Protein AF-A0A7C1VUF1-F1 (afdb_monomer)

Mean predicted aligned error: 4.68 Å

Radius of gyration: 11.27 Å; Cα contacts (8 Å, |Δi|>4): 110; chains: 1; bounding box: 25×21×26 Å

Foldseek 3Di:
DDKWWDKDAACAWDAAPPPRDIAHHRGIWIWIADDPDGDPPVRIGIHHPVCCVVQNTVRSVVVPPPD

Secondary structure (DSSP, 8-state):
--EEEEEEE-SS-EE-TTT--EE-TT-EEEEEEESSSPPPTTT--EEEHHHHHHHHHHHHHHTT---

Solvent-accessible surface area (backbone atoms only — not comparable to full-atom values): 4036 Å² total; per-residue (Å²): 137,61,67,47,70,44,80,44,68,30,87,49,74,46,54,16,69,86,77,66,48,77,40,49,54,73,35,68,30,30,36,45,40,42,66,96,50,88,58,57,73,95,72,43,44,34,36,40,56,67,57,43,74,75,55,36,64,73,49,64,58,54,76,72,63,84,122

Structure (mmCIF, N/CA/C/O backbone):
data_AF-A0A7C1VUF1-F1
#
_entry.id   AF-A0A7C1VUF1-F1
#
loop_
_atom_site.group_PDB
_atom_site.id
_atom_site.type_symbol
_atom_site.label_atom_id
_atom_site.label_alt_id
_atom_site.label_comp_id
_atom_site.label_asym_id
_atom_site.label_entity_id
_atom_site.label_seq_id
_atom_site.pdbx_PDB_ins_code
_atom_site.Cartn_x
_atom_site.Cartn_y
_atom_site.Cartn_z
_atom_site.occupancy
_atom_site.B_iso_or_equiv
_atom_site.auth_seq_id
_atom_site.auth_comp_id
_atom_site.auth_asym_id
_atom_site.auth_atom_id
_atom_site.pdbx_PDB_model_num
ATOM 1 N N . MET A 1 1 ? -4.310 -7.145 -17.056 1.00 71.38 1 MET A N 1
ATOM 2 C CA . MET A 1 1 ? -2.925 -6.811 -16.656 1.00 71.38 1 MET A CA 1
ATOM 3 C C . MET A 1 1 ? -2.657 -7.494 -15.329 1.00 71.38 1 MET A C 1
ATOM 5 O O . MET A 1 1 ? -3.545 -7.467 -14.486 1.00 71.38 1 MET A O 1
ATOM 9 N N . GLU A 1 2 ? -1.507 -8.145 -15.172 1.00 84.25 2 GLU A N 1
ATOM 10 C CA . GLU A 1 2 ? -1.142 -8.836 -13.929 1.00 84.25 2 GLU A CA 1
ATOM 11 C C . GLU A 1 2 ? -0.316 -7.907 -13.031 1.00 84.25 2 GLU A C 1
ATOM 13 O O . GLU A 1 2 ? 0.646 -7.284 -13.485 1.00 84.25 2 GLU A O 1
ATOM 18 N N . THR A 1 3 ? -0.709 -7.783 -11.766 1.00 90.00 3 THR A N 1
ATOM 19 C CA . THR A 1 3 ? -0.036 -6.949 -10.766 1.00 90.00 3 THR A CA 1
ATOM 20 C C . THR A 1 3 ? 0.192 -7.742 -9.486 1.00 90.00 3 THR A C 1
ATOM 22 O O . THR A 1 3 ? -0.450 -8.766 -9.253 1.00 90.00 3 THR A O 1
ATOM 25 N N . ARG A 1 4 ? 1.125 -7.274 -8.655 1.00 91.56 4 ARG A N 1
ATOM 26 C CA . ARG A 1 4 ? 1.443 -7.851 -7.340 1.00 91.56 4 ARG A CA 1
ATOM 27 C C . ARG A 1 4 ? 1.718 -6.764 -6.309 1.00 91.56 4 ARG A C 1
ATOM 29 O O . ARG A 1 4 ? 2.044 -5.634 -6.680 1.00 91.56 4 ARG A O 1
ATOM 36 N N . LEU A 1 5 ? 1.657 -7.107 -5.027 1.00 93.69 5 LEU A N 1
ATOM 37 C CA . LEU A 1 5 ? 2.007 -6.212 -3.933 1.00 93.69 5 LEU A CA 1
ATOM 38 C C . LEU A 1 5 ? 3.427 -6.475 -3.436 1.00 93.69 5 LEU A C 1
ATOM 40 O O . LEU A 1 5 ? 3.757 -7.529 -2.896 1.00 93.69 5 LEU A O 1
ATOM 44 N N . VAL A 1 6 ? 4.274 -5.460 -3.547 1.00 93.81 6 VAL A N 1
ATOM 45 C CA . VAL A 1 6 ? 5.657 -5.517 -3.072 1.00 93.81 6 VAL A CA 1
ATOM 46 C C . VAL A 1 6 ? 5.790 -4.713 -1.791 1.00 93.81 6 VAL A C 1
ATOM 48 O O . VAL A 1 6 ? 5.422 -3.538 -1.728 1.00 93.81 6 VAL A O 1
ATOM 51 N N . ARG A 1 7 ? 6.335 -5.344 -0.747 1.00 96.06 7 ARG A N 1
ATOM 52 C CA . ARG A 1 7 ? 6.591 -4.675 0.530 1.00 96.06 7 ARG A CA 1
ATOM 53 C C . ARG A 1 7 ? 7.726 -3.663 0.370 1.00 96.06 7 ARG A C 1
ATOM 55 O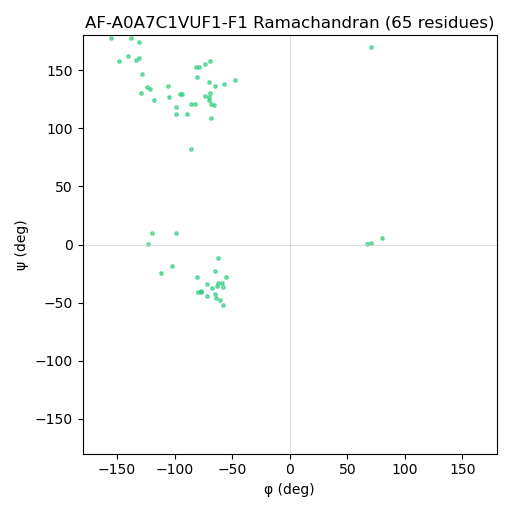 O . ARG A 1 7 ? 8.833 -4.025 -0.021 1.00 96.06 7 ARG A O 1
ATOM 62 N N . LYS A 1 8 ? 7.468 -2.403 0.713 1.00 95.25 8 LYS A N 1
ATOM 63 C CA . LYS A 1 8 ? 8.412 -1.286 0.598 1.00 95.25 8 LYS A CA 1
ATOM 64 C C . LYS A 1 8 ? 8.434 -0.443 1.865 1.00 95.25 8 LYS A C 1
ATOM 66 O O . LYS A 1 8 ? 7.489 -0.439 2.655 1.00 95.25 8 LYS A O 1
ATOM 71 N N . LYS A 1 9 ? 9.531 0.291 2.049 1.00 96.44 9 LYS A N 1
ATOM 72 C CA . LYS A 1 9 ? 9.657 1.308 3.095 1.00 96.44 9 LYS A CA 1
ATOM 73 C C . LYS A 1 9 ? 9.303 2.671 2.509 1.00 96.44 9 LYS A C 1
ATOM 75 O O . LYS A 1 9 ? 9.801 3.035 1.447 1.00 96.44 9 LYS A O 1
ATOM 80 N N . ALA A 1 10 ? 8.419 3.404 3.173 1.00 94.56 10 ALA A N 1
ATOM 81 C CA . ALA A 1 10 ? 7.935 4.693 2.701 1.00 94.56 10 ALA A CA 1
ATOM 82 C C . ALA A 1 10 ? 9.054 5.744 2.756 1.00 94.56 10 ALA A C 1
ATOM 84 O O . ALA A 1 10 ? 9.608 6.010 3.823 1.00 94.56 10 ALA A O 1
ATOM 85 N N . VAL A 1 11 ? 9.394 6.345 1.616 1.00 94.00 11 VAL A N 1
ATOM 86 C CA . VAL A 1 11 ? 10.396 7.427 1.540 1.00 94.00 11 VAL A CA 1
ATOM 87 C C . VAL A 1 11 ? 9.779 8.775 1.937 1.00 94.00 11 VAL A C 1
ATOM 89 O O . VAL A 1 11 ? 10.449 9.635 2.512 1.00 94.00 11 VAL A O 1
ATOM 92 N N . GLU A 1 12 ? 8.475 8.916 1.719 1.00 93.06 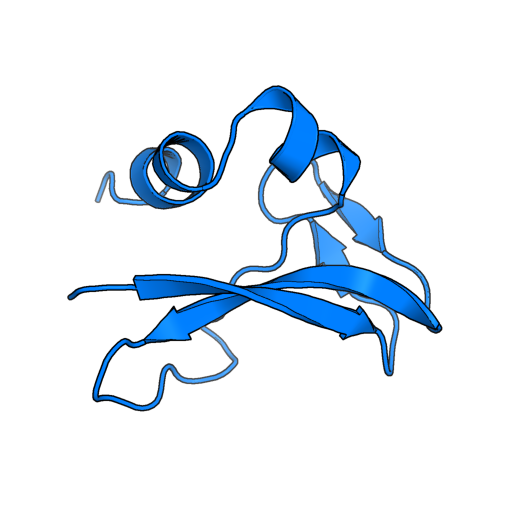12 GLU A N 1
ATOM 93 C CA . GLU A 1 12 ? 7.648 10.073 2.054 1.00 93.06 12 GLU A CA 1
ATOM 94 C C . GLU A 1 12 ? 6.299 9.628 2.640 1.00 93.06 12 GLU A C 1
ATOM 96 O O . GLU A 1 12 ? 6.039 8.430 2.776 1.00 93.06 12 GLU A O 1
ATOM 101 N N . LYS A 1 13 ? 5.451 10.582 3.040 1.00 94.50 13 LYS A N 1
ATOM 102 C CA . LYS A 1 13 ? 4.092 10.263 3.497 1.00 94.50 13 LYS A CA 1
ATOM 103 C C . LYS A 1 13 ? 3.260 9.793 2.304 1.00 94.50 13 LYS A C 1
ATOM 105 O O . LYS A 1 13 ? 3.208 10.478 1.293 1.00 94.50 13 LYS A O 1
ATOM 110 N N . THR A 1 14 ? 2.575 8.665 2.451 1.00 93.50 14 THR A N 1
ATOM 111 C CA . THR A 1 14 ? 1.617 8.162 1.455 1.00 93.50 14 THR A CA 1
ATOM 112 C C . THR A 1 14 ? 0.302 7.773 2.129 1.00 93.50 14 THR A C 1
ATOM 114 O O . THR A 1 14 ? 0.176 7.838 3.354 1.00 93.50 14 THR A O 1
ATOM 117 N N . VAL A 1 15 ? -0.706 7.410 1.342 1.00 94.75 15 VAL A N 1
ATOM 118 C CA . VAL A 1 15 ? -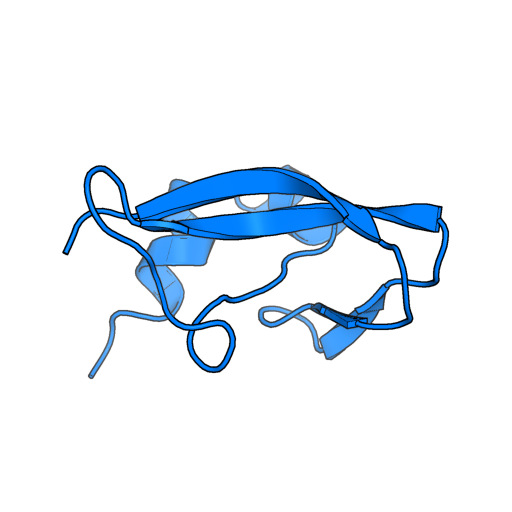2.057 7.091 1.813 1.00 94.75 15 VAL A CA 1
ATOM 119 C C . VAL A 1 15 ? -2.412 5.672 1.394 1.00 94.75 15 VAL A C 1
ATOM 121 O O . VAL A 1 15 ? -2.201 5.282 0.247 1.00 94.75 15 VAL A O 1
ATOM 124 N N . CYS A 1 16 ? -2.954 4.894 2.329 1.00 95.19 16 CYS A N 1
ATOM 125 C CA . CYS A 1 16 ? -3.497 3.579 2.028 1.00 95.19 16 CYS A CA 1
ATOM 126 C C . CYS A 1 16 ? -4.724 3.715 1.117 1.00 95.19 16 CYS A C 1
ATOM 128 O O . CYS A 1 16 ? -5.729 4.295 1.521 1.00 95.19 16 CYS A O 1
ATOM 130 N N . THR A 1 17 ? -4.676 3.120 -0.068 1.00 93.94 17 THR A N 1
ATOM 131 C CA . THR A 1 17 ? -5.761 3.118 -1.050 1.00 93.94 17 THR A CA 1
ATOM 132 C C . THR A 1 17 ? -7.024 2.434 -0.522 1.00 93.94 17 THR A C 1
ATOM 134 O O . THR A 1 17 ? -8.122 2.867 -0.839 1.00 93.94 17 THR A O 1
ATOM 137 N N . ASN A 1 18 ? -6.890 1.405 0.323 1.00 94.50 18 ASN A N 1
ATOM 138 C CA . ASN A 1 18 ? -8.046 0.663 0.838 1.00 94.50 18 ASN A CA 1
ATOM 139 C C . ASN A 1 18 ? -8.773 1.369 1.996 1.00 94.50 18 ASN A C 1
ATOM 141 O O . ASN A 1 18 ? -9.993 1.321 2.069 1.00 94.50 18 ASN A O 1
ATOM 145 N N . CYS A 1 19 ? -8.041 1.979 2.937 1.00 94.38 19 CYS A N 1
ATOM 146 C CA . CYS A 1 19 ? -8.639 2.521 4.170 1.00 94.38 19 CYS A CA 1
ATOM 147 C C . CYS A 1 19 ? -8.395 4.016 4.408 1.00 94.38 19 CYS A C 1
ATOM 149 O O . CYS A 1 19 ? -8.798 4.532 5.447 1.00 94.38 19 CYS A O 1
ATOM 151 N N . GLY A 1 20 ? -7.684 4.708 3.516 1.00 95.12 20 GLY A N 1
ATOM 152 C CA . GLY A 1 20 ? -7.365 6.134 3.653 1.00 95.12 20 GLY A CA 1
ATOM 153 C C . GLY A 1 20 ? -6.357 6.471 4.759 1.00 95.12 20 GLY A C 1
ATOM 154 O O . GLY A 1 20 ? -6.031 7.639 4.959 1.00 95.12 20 GLY A O 1
ATOM 155 N N . LYS A 1 21 ? -5.833 5.478 5.493 1.00 96.06 21 LYS A N 1
ATOM 156 C CA . LYS A 1 21 ? -4.868 5.713 6.575 1.00 96.06 21 LYS A CA 1
ATOM 157 C C . LYS A 1 21 ? -3.557 6.281 6.030 1.00 96.06 21 LYS A C 1
ATOM 159 O O . LYS A 1 21 ? -3.013 5.772 5.050 1.00 96.06 21 LYS A O 1
ATOM 164 N N . ILE A 1 22 ? -3.017 7.283 6.722 1.00 97.38 22 ILE A N 1
ATOM 165 C CA . ILE A 1 22 ? -1.697 7.848 6.423 1.00 97.38 22 ILE A CA 1
ATOM 166 C C . ILE A 1 22 ? -0.610 6.829 6.785 1.00 97.38 22 ILE A C 1
ATOM 168 O O . ILE A 1 22 ? -0.536 6.339 7.914 1.00 97.38 22 ILE A O 1
ATOM 172 N N . ILE A 1 23 ? 0.259 6.547 5.823 1.00 96.56 23 ILE A N 1
ATOM 173 C CA . ILE A 1 23 ? 1.490 5.778 5.977 1.00 96.56 23 ILE A CA 1
ATOM 174 C C . ILE A 1 23 ? 2.624 6.796 6.102 1.00 96.56 23 ILE A C 1
ATOM 176 O O . ILE A 1 23 ? 2.934 7.531 5.164 1.00 96.56 23 ILE A O 1
ATOM 180 N N . ASN A 1 24 ? 3.230 6.871 7.284 1.00 97.25 24 ASN A N 1
ATOM 181 C CA . ASN A 1 24 ? 4.292 7.834 7.554 1.00 97.25 24 ASN A CA 1
ATOM 182 C C . ASN A 1 24 ? 5.604 7.439 6.868 1.00 97.25 24 ASN A C 1
ATOM 184 O O . ASN A 1 24 ? 5.885 6.253 6.679 1.00 97.25 24 ASN A O 1
ATOM 188 N N . LYS A 1 25 ? 6.459 8.434 6.601 1.00 96.19 25 LYS A N 1
ATOM 189 C CA . LYS A 1 25 ? 7.854 8.212 6.197 1.00 96.19 25 LYS A CA 1
ATOM 190 C C . LYS A 1 25 ? 8.522 7.186 7.122 1.00 96.19 25 LYS A C 1
ATOM 192 O O . LYS A 1 25 ? 8.292 7.186 8.329 1.00 96.19 25 LYS A O 1
ATOM 197 N N . ASN A 1 26 ? 9.350 6.323 6.545 1.00 96.19 26 ASN A N 1
ATOM 198 C CA . ASN A 1 26 ? 10.021 5.181 7.165 1.00 96.19 26 ASN A CA 1
ATOM 199 C C . ASN A 1 26 ? 9.114 4.024 7.623 1.00 96.19 26 ASN A C 1
ATOM 201 O O . ASN A 1 26 ? 9.648 3.029 8.115 1.00 96.19 26 ASN A O 1
ATOM 205 N N . SER A 1 27 ? 7.793 4.101 7.435 1.00 96.56 27 SER A N 1
ATOM 206 C CA . SER A 1 27 ? 6.882 2.982 7.725 1.00 96.56 27 SER A CA 1
ATOM 207 C C . SER A 1 27 ? 6.909 1.942 6.606 1.00 96.56 27 SER A C 1
ATOM 209 O O . SER A 1 27 ? 7.177 2.267 5.448 1.00 96.56 27 SER A O 1
ATOM 211 N N . TRP A 1 28 ? 6.614 0.689 6.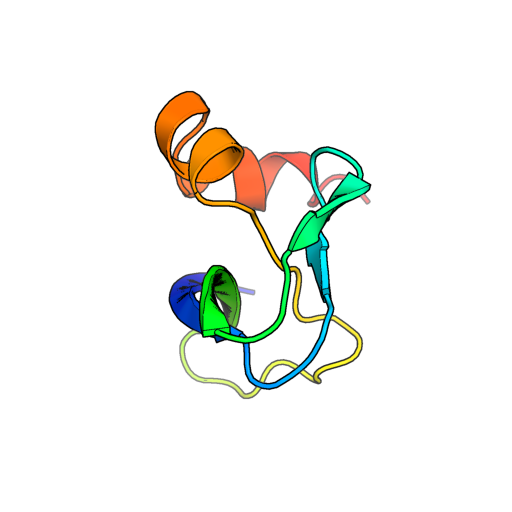943 1.00 97.38 28 TRP A N 1
ATOM 212 C CA . TRP A 1 28 ? 6.423 -0.366 5.951 1.00 97.38 28 TRP A CA 1
ATOM 213 C C . TRP A 1 28 ? 5.018 -0.301 5.354 1.00 97.38 28 TRP A C 1
AT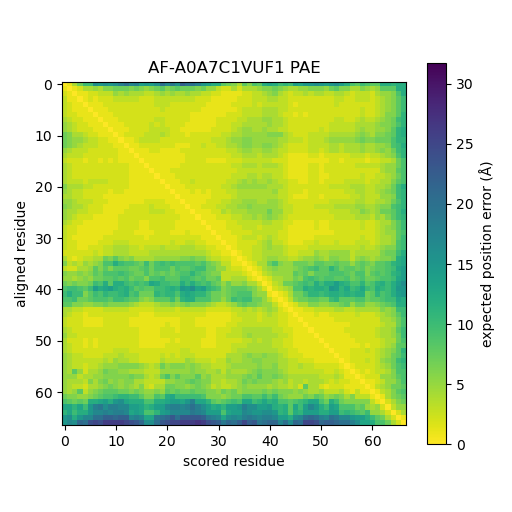OM 215 O O . TRP A 1 28 ? 4.045 0.026 6.036 1.00 97.38 28 TRP A O 1
ATOM 225 N N . TYR A 1 29 ? 4.921 -0.610 4.068 1.00 96.62 29 TYR A N 1
ATOM 226 C CA . TYR A 1 29 ? 3.666 -0.699 3.331 1.00 96.62 29 TYR A CA 1
ATOM 227 C C . TYR A 1 29 ? 3.839 -1.623 2.123 1.00 96.62 29 TYR A C 1
ATOM 229 O O . TYR A 1 29 ? 4.930 -2.138 1.877 1.00 96.62 29 TYR A O 1
ATOM 237 N N . TYR A 1 30 ? 2.761 -1.837 1.382 1.00 96.06 30 TYR A N 1
ATOM 238 C CA . TYR A 1 30 ? 2.724 -2.661 0.182 1.00 96.06 30 TYR A CA 1
ATOM 239 C C . TYR A 1 30 ? 2.331 -1.806 -1.021 1.00 96.06 30 TYR A C 1
ATOM 241 O O . TYR A 1 30 ? 1.292 -1.154 -0.987 1.00 96.06 30 TYR A O 1
ATOM 249 N N . MET A 1 31 ? 3.158 -1.794 -2.064 1.00 93.31 31 MET A N 1
ATOM 250 C CA . MET A 1 31 ? 2.918 -1.053 -3.305 1.00 93.31 31 MET A CA 1
ATOM 251 C C . MET A 1 31 ? 2.521 -2.012 -4.422 1.00 93.31 31 MET A C 1
ATOM 253 O O . MET A 1 31 ? 3.156 -3.054 -4.580 1.00 93.31 31 MET A O 1
ATOM 257 N N . GLU A 1 32 ? 1.512 -1.646 -5.203 1.00 92.12 32 GLU A N 1
ATOM 258 C CA . GLU A 1 32 ? 1.140 -2.368 -6.416 1.00 92.12 32 GLU A CA 1
ATOM 259 C C . GLU A 1 32 ? 2.158 -2.114 -7.534 1.00 92.12 32 GLU A C 1
ATOM 261 O O . GLU A 1 32 ? 2.463 -0.967 -7.866 1.00 92.12 32 GLU A O 1
ATOM 266 N N . GLU A 1 33 ? 2.676 -3.191 -8.120 1.00 89.75 33 GLU A N 1
ATOM 267 C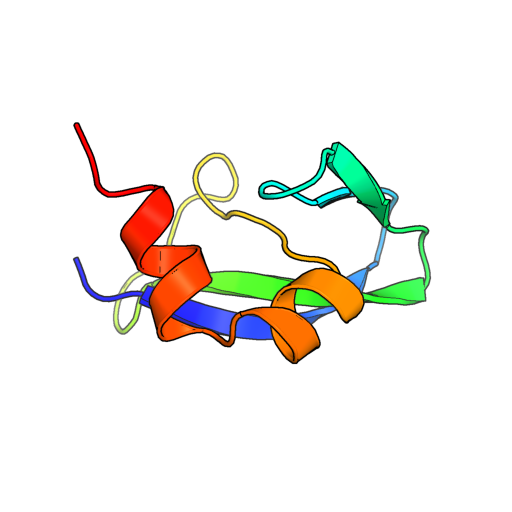 CA . GLU A 1 33 ? 3.586 -3.159 -9.265 1.00 89.75 33 GLU A CA 1
ATOM 268 C C . GLU A 1 33 ? 3.088 -4.083 -10.380 1.00 89.75 33 GLU A C 1
ATOM 270 O O . GLU A 1 33 ? 2.504 -5.135 -10.114 1.00 89.75 33 GLU A O 1
ATOM 275 N N . GLY A 1 34 ? 3.346 -3.699 -11.633 1.00 87.94 34 GLY A N 1
ATOM 276 C CA . GLY A 1 34 ? 3.088 -4.540 -12.802 1.00 87.94 34 GLY A CA 1
ATOM 277 C C . GLY A 1 34 ? 4.053 -5.722 -12.877 1.00 87.94 34 GLY A C 1
ATOM 278 O O . GLY A 1 34 ? 5.249 -5.583 -12.615 1.00 87.94 34 GLY A O 1
ATOM 279 N N . VAL A 1 35 ? 3.547 -6.895 -13.253 1.00 87.50 35 VAL A N 1
ATOM 280 C CA . VAL A 1 35 ? 4.378 -8.073 -13.531 1.00 87.50 35 VAL A CA 1
ATOM 281 C C . VAL A 1 35 ? 4.776 -8.048 -15.005 1.00 87.50 35 VAL A C 1
ATOM 283 O O . VAL A 1 35 ? 3.934 -8.178 -15.888 1.00 87.50 35 VAL A O 1
ATOM 286 N N . GLY A 1 36 ? 6.068 -7.846 -15.282 1.00 84.00 36 GLY A N 1
ATOM 287 C CA . GLY A 1 36 ? 6.600 -7.805 -16.652 1.00 84.00 36 GLY A CA 1
ATOM 288 C C . GLY A 1 36 ? 6.396 -6.476 -17.394 1.00 84.00 36 GLY A C 1
ATOM 289 O O . GLY A 1 36 ? 6.741 -6.380 -18.567 1.00 84.00 36 GLY A O 1
ATOM 290 N N . PHE A 1 37 ? 5.877 -5.442 -16.727 1.00 81.44 37 PHE A N 1
ATOM 291 C CA . PHE A 1 37 ? 5.747 -4.089 -17.273 1.00 81.44 37 PHE A CA 1
ATOM 292 C C . PHE A 1 37 ? 5.879 -3.036 -16.168 1.00 81.44 37 PHE A C 1
ATOM 294 O O . PHE A 1 37 ? 5.662 -3.317 -14.989 1.00 81.44 37 PHE A O 1
ATOM 301 N N . HIS A 1 38 ? 6.225 -1.806 -16.546 1.00 78.81 38 HIS A N 1
ATOM 302 C CA . HIS A 1 38 ? 6.269 -0.696 -15.602 1.00 78.81 38 HIS A CA 1
ATOM 303 C C . HIS A 1 38 ? 4.866 -0.120 -15.396 1.00 78.81 38 HIS A C 1
ATOM 305 O O . HIS A 1 38 ? 4.227 0.334 -16.344 1.00 78.81 38 HIS A O 1
ATOM 311 N N . LEU A 1 39 ? 4.392 -0.126 -14.151 1.00 79.19 39 LEU A N 1
ATOM 312 C CA . LEU A 1 39 ? 3.153 0.546 -13.779 1.00 79.19 39 LEU A CA 1
ATOM 313 C C . LEU A 1 39 ? 3.478 2.011 -13.470 1.00 79.19 39 LEU A C 1
ATOM 315 O O . LEU A 1 39 ? 4.283 2.289 -12.582 1.00 79.19 39 LEU A O 1
ATOM 319 N N . HIS A 1 40 ? 2.867 2.947 -14.198 1.00 74.81 40 HIS A N 1
ATOM 320 C CA . HIS A 1 40 ? 3.052 4.371 -13.919 1.00 74.81 40 HIS A CA 1
ATOM 321 C C . HIS A 1 40 ? 2.648 4.688 -12.475 1.00 74.81 40 HIS A C 1
ATOM 323 O O . HIS A 1 40 ? 1.613 4.229 -11.991 1.00 74.81 40 HIS A O 1
ATOM 329 N N . SER A 1 41 ? 3.445 5.516 -11.800 1.00 64.50 41 SER A N 1
ATOM 330 C CA . SER A 1 41 ? 3.286 5.863 -10.381 1.00 64.50 41 SER A CA 1
ATOM 331 C C . SER A 1 41 ? 1.908 6.429 -10.019 1.00 64.50 41 SER A C 1
ATOM 333 O O . SER A 1 41 ? 1.448 6.217 -8.904 1.00 64.50 41 SER A O 1
ATOM 335 N N . LEU A 1 42 ? 1.219 7.080 -10.963 1.00 71.31 42 LEU A N 1
ATOM 336 C CA . LEU A 1 42 ? -0.159 7.573 -10.801 1.00 71.31 42 LEU A CA 1
ATOM 337 C C . LEU A 1 42 ? -1.2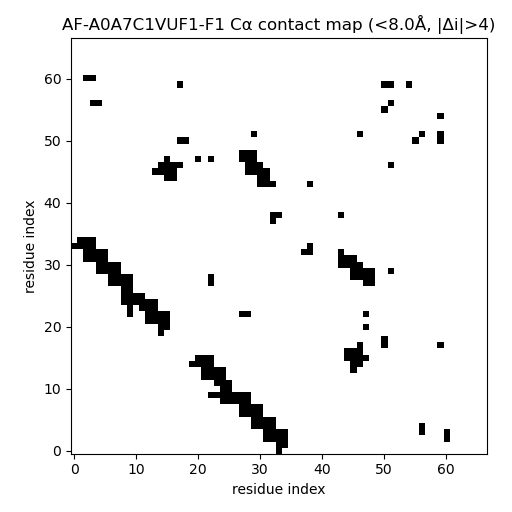01 6.454 -10.622 1.00 71.31 42 LEU A C 1
ATOM 339 O O . LEU A 1 42 ? -2.278 6.701 -10.089 1.00 71.31 42 LEU A O 1
ATOM 343 N N . ILE A 1 43 ? -0.888 5.240 -11.074 1.00 75.56 43 ILE A N 1
ATOM 344 C CA . ILE A 1 43 ? -1.759 4.058 -11.008 1.00 75.56 43 ILE A CA 1
ATOM 345 C C . ILE A 1 43 ? -1.314 3.125 -9.868 1.00 75.56 43 ILE A C 1
ATOM 347 O O . ILE A 1 43 ? -2.097 2.302 -9.399 1.00 75.56 43 ILE A O 1
ATOM 351 N N . ALA A 1 44 ? -0.074 3.262 -9.385 1.00 79.88 44 ALA A N 1
ATOM 352 C CA . ALA A 1 44 ? 0.480 2.426 -8.327 1.00 79.88 44 ALA A CA 1
ATOM 353 C C . ALA A 1 44 ? -0.209 2.696 -6.979 1.00 79.88 44 ALA A C 1
ATOM 355 O O . ALA A 1 44 ? -0.025 3.736 -6.340 1.00 79.88 44 ALA A O 1
ATOM 356 N N . ARG A 1 45 ? -1.011 1.727 -6.536 1.00 91.12 45 ARG A N 1
ATOM 357 C CA . ARG A 1 45 ? -1.752 1.781 -5.272 1.00 91.12 45 ARG A CA 1
ATOM 358 C C . ARG A 1 45 ? -0.861 1.398 -4.098 1.00 91.12 45 ARG A C 1
ATOM 360 O O . ARG A 1 45 ? 0.080 0.619 -4.240 1.00 91.12 45 ARG A O 1
ATOM 367 N N . ASN A 1 46 ? -1.185 1.922 -2.920 1.00 94.31 46 ASN A N 1
ATOM 368 C CA . ASN A 1 46 ? -0.413 1.712 -1.697 1.00 94.31 46 ASN A CA 1
ATOM 369 C C . ASN A 1 46 ? -1.323 1.129 -0.614 1.00 94.31 46 ASN A C 1
ATOM 371 O O . ASN A 1 46 ? -2.422 1.623 -0.399 1.00 94.31 46 ASN A O 1
ATOM 375 N N . TYR A 1 47 ? -0.875 0.120 0.123 1.00 95.94 47 TYR A N 1
ATOM 376 C CA . TYR A 1 47 ? -1.665 -0.545 1.158 1.00 95.94 47 TYR A CA 1
ATOM 377 C C . TYR A 1 47 ? -0.878 -0.618 2.464 1.00 95.94 47 TYR A C 1
ATOM 379 O O . TYR A 1 47 ? 0.279 -1.038 2.485 1.00 95.94 47 TYR A O 1
ATOM 387 N N . CYS A 1 48 ? -1.492 -0.208 3.575 1.00 96.50 48 CYS A N 1
ATOM 388 C CA . CYS A 1 48 ? -0.856 -0.318 4.886 1.00 96.50 48 CYS A CA 1
ATOM 389 C C . CYS A 1 48 ? -0.732 -1.788 5.322 1.00 96.50 48 CYS A C 1
ATOM 391 O O . CYS A 1 48 ? -1.498 -2.650 4.879 1.00 96.50 48 CYS A O 1
ATOM 393 N N . GLU A 1 49 ? 0.200 -2.074 6.237 1.00 95.94 49 GLU A N 1
ATOM 394 C CA . GLU A 1 49 ? 0.413 -3.441 6.735 1.00 95.94 49 GLU A CA 1
ATOM 395 C C . GLU A 1 49 ? -0.840 -4.045 7.380 1.00 95.94 49 GLU A C 1
ATOM 397 O O . GLU A 1 49 ? -1.061 -5.245 7.262 1.00 95.94 49 GLU A O 1
ATOM 402 N N . GLU A 1 50 ? -1.680 -3.237 8.032 1.00 95.69 50 GLU A N 1
ATOM 403 C CA . GLU A 1 50 ? -2.934 -3.707 8.635 1.00 95.69 50 GLU A CA 1
ATOM 404 C C . GLU A 1 50 ? -3.919 -4.218 7.579 1.00 95.69 50 GLU A C 1
ATOM 406 O O . GLU A 1 50 ? -4.473 -5.305 7.733 1.00 95.69 50 GLU A O 1
ATOM 411 N N . CYS A 1 51 ? -4.106 -3.473 6.483 1.00 95.50 51 CYS A N 1
ATOM 412 C CA . CYS A 1 51 ? -4.983 -3.901 5.392 1.00 95.50 51 CYS A CA 1
ATOM 413 C C . CYS A 1 51 ? -4.436 -5.153 4.712 1.00 95.50 51 CYS A C 1
ATOM 415 O O . CYS A 1 51 ? -5.195 -6.087 4.458 1.00 95.50 51 CYS A O 1
ATOM 417 N N . TYR A 1 52 ? -3.124 -5.194 4.472 1.00 95.00 52 TYR A N 1
ATOM 418 C CA . TYR A 1 52 ? -2.479 -6.362 3.882 1.00 95.00 52 TYR A CA 1
ATOM 419 C C . TYR A 1 52 ? -2.646 -7.607 4.757 1.00 95.00 52 TYR A C 1
ATOM 421 O O . TYR A 1 52 ? -3.075 -8.644 4.265 1.00 95.00 52 TYR A O 1
ATOM 429 N N . LYS A 1 53 ? -2.391 -7.508 6.067 1.00 94.31 53 LYS A N 1
ATOM 430 C CA . LYS A 1 53 ? -2.563 -8.633 7.003 1.00 94.31 53 LYS A CA 1
ATOM 431 C C . LYS A 1 53 ? -4.016 -9.099 7.109 1.00 94.31 53 LYS A C 1
ATOM 433 O O . LYS A 1 53 ? -4.251 -10.288 7.279 1.00 94.31 53 LYS A O 1
ATOM 438 N N . LYS A 1 54 ? -4.979 -8.175 7.027 1.00 95.19 54 LYS A N 1
ATOM 439 C CA . LYS A 1 54 ? -6.410 -8.481 7.169 1.00 95.19 54 LYS A CA 1
ATOM 440 C C . LYS A 1 54 ? -7.015 -9.126 5.922 1.00 95.19 54 LYS A C 1
ATOM 442 O O . LYS A 1 54 ? -7.868 -9.997 6.052 1.00 95.19 54 LYS A O 1
ATOM 447 N N . HIS A 1 55 ? -6.625 -8.667 4.736 1.00 93.12 55 HIS A N 1
ATOM 448 C CA . HIS A 1 55 ? -7.290 -9.029 3.481 1.00 93.12 55 HIS A CA 1
ATOM 449 C C . HIS A 1 55 ? -6.424 -9.896 2.560 1.00 93.12 55 HIS A C 1
ATOM 451 O O . HIS A 1 55 ? -6.956 -10.651 1.750 1.00 93.12 55 HIS A O 1
ATOM 457 N N . GLY A 1 56 ? -5.101 -9.815 2.689 1.00 90.25 56 GLY A N 1
ATOM 458 C CA . GLY A 1 56 ? -4.163 -10.422 1.753 1.00 90.25 56 GLY A CA 1
ATOM 459 C C . GLY A 1 56 ? -4.136 -9.716 0.395 1.00 90.25 56 GLY A C 1
ATOM 460 O O 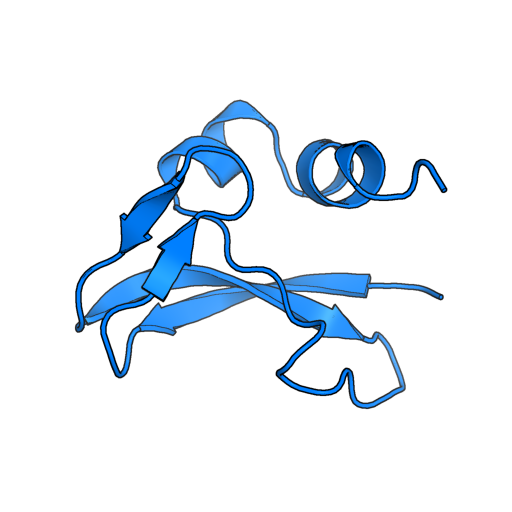. GLY A 1 56 ? -4.970 -8.868 0.074 1.00 90.25 56 GLY A O 1
ATOM 461 N N . GLU A 1 57 ? -3.153 -10.086 -0.421 1.00 89.06 57 GLU A N 1
ATOM 462 C CA . GLU A 1 57 ? -2.912 -9.496 -1.742 1.00 89.06 57 GLU A CA 1
ATOM 463 C C . GLU A 1 57 ? -4.118 -9.622 -2.684 1.00 89.06 57 GLU A C 1
ATOM 465 O O . GLU A 1 57 ? -4.608 -8.624 -3.213 1.00 89.06 57 GLU A O 1
ATOM 470 N N . ASN A 1 58 ? -4.647 -10.839 -2.833 1.00 84.25 58 ASN A N 1
ATOM 471 C CA . ASN A 1 58 ? -5.705 -11.144 -3.797 1.00 84.25 58 ASN A CA 1
ATOM 472 C C . ASN A 1 58 ? -6.973 -10.302 -3.604 1.00 84.25 58 ASN A C 1
ATOM 474 O O . ASN A 1 58 ? -7.624 -9.942 -4.582 1.00 84.25 58 ASN A O 1
ATOM 478 N N . VAL A 1 59 ? -7.343 -9.995 -2.358 1.00 83.12 59 VAL A N 1
ATOM 479 C CA . VAL A 1 59 ? -8.546 -9.204 -2.059 1.00 83.12 59 VAL A CA 1
ATOM 480 C C . VAL A 1 59 ? -8.302 -7.722 -2.329 1.00 83.12 59 VAL A C 1
ATOM 482 O O . VAL A 1 59 ? -9.169 -7.056 -2.891 1.00 83.12 59 VAL A O 1
ATOM 485 N N . LEU A 1 60 ? -7.123 -7.211 -1.967 1.00 85.50 60 LEU A N 1
ATOM 486 C CA . LEU A 1 60 ? -6.771 -5.803 -2.156 1.00 85.50 60 LEU A CA 1
ATOM 487 C C . LEU A 1 60 ? -6.630 -5.432 -3.635 1.00 85.50 60 LEU A C 1
ATOM 489 O O . LEU A 1 60 ? -7.066 -4.355 -4.026 1.00 85.50 60 LEU A O 1
ATOM 493 N N . ILE A 1 61 ? -6.084 -6.329 -4.460 1.00 85.00 61 ILE A N 1
ATOM 494 C CA . ILE A 1 61 ? -5.972 -6.107 -5.908 1.00 85.00 61 ILE A CA 1
ATOM 495 C C . ILE A 1 61 ? -7.350 -6.209 -6.588 1.00 85.00 61 ILE A C 1
ATOM 497 O O . ILE A 1 61 ? -7.703 -5.353 -7.400 1.00 85.00 61 ILE A O 1
ATOM 501 N N . LYS A 1 62 ? -8.166 -7.220 -6.245 1.00 78.12 62 LYS A N 1
ATOM 502 C CA . LYS A 1 62 ? -9.466 -7.468 -6.903 1.00 78.12 62 LYS A CA 1
ATOM 503 C C . LYS A 1 62 ? -10.548 -6.448 -6.560 1.00 78.12 62 LYS A C 1
ATOM 505 O O . LYS A 1 62 ? -11.354 -6.127 -7.430 1.00 78.12 62 LYS A O 1
ATOM 510 N N . SER A 1 63 ? -10.572 -5.918 -5.334 1.00 65.44 63 SER A N 1
ATOM 511 C CA . SER A 1 63 ? -11.594 -4.944 -4.905 1.00 65.44 63 SER A CA 1
ATOM 512 C C . SER A 1 63 ? -11.570 -3.637 -5.707 1.00 65.44 63 SER A C 1
ATOM 514 O O . SER A 1 63 ? -12.504 -2.848 -5.621 1.00 65.44 63 SER A O 1
ATOM 516 N N . GLN A 1 64 ? -10.521 -3.423 -6.503 1.00 63.41 64 GLN A N 1
ATOM 517 C CA . GLN A 1 64 ? -10.279 -2.210 -7.275 1.00 63.41 64 GLN A CA 1
ATOM 518 C C . GLN A 1 64 ? -10.207 -2.465 -8.796 1.00 63.41 64 GLN A C 1
ATOM 520 O O . GLN A 1 64 ? -9.791 -1.579 -9.543 1.00 63.41 64 GLN A O 1
ATOM 525 N N . GLN A 1 65 ? -10.570 -3.668 -9.267 1.00 56.25 65 GLN A N 1
ATOM 526 C CA . GLN A 1 65 ? -10.676 -4.024 -10.697 1.00 56.25 65 GLN A CA 1
ATOM 527 C C . GLN A 1 65 ? -12.125 -3.973 -11.225 1.00 56.25 65 GLN A C 1
ATOM 529 O O . GLN A 1 65 ? -12.388 -4.417 -12.336 1.00 56.25 65 GLN A O 1
ATOM 534 N N . SER A 1 66 ? -13.077 -3.445 -10.448 1.00 46.25 66 SER A N 1
ATOM 535 C CA . SER A 1 66 ? -14.444 -3.199 -10.925 1.00 46.25 66 SER A CA 1
ATOM 536 C C . SER A 1 66 ? -14.533 -1.841 -11.623 1.00 46.25 66 SER A C 1
ATOM 538 O O . SER A 1 66 ? -14.918 -0.870 -10.981 1.00 46.25 66 SER A O 1
ATOM 540 N N . PHE A 1 67 ? -14.142 -1.783 -12.898 1.00 40.09 67 PHE A N 1
ATOM 541 C CA . PHE A 1 67 ? -14.593 -0.803 -13.895 1.00 40.09 67 PHE A CA 1
ATOM 542 C C . PHE A 1 67 ? -14.516 -1.435 -15.285 1.00 40.09 67 PHE A C 1
ATOM 544 O O . PHE A 1 67 ? -13.443 -1.994 -15.608 1.00 40.09 67 PHE A O 1
#

Nearest PDB structures (foldseek):
  7s6h-assembly2_C  TM=6.791E-01  e=1.068E-01  Homo sapiens
  7s6h-assembly1_A  TM=6.791E-01  e=1.068E-01  Homo sapiens
  4b6d-assembly3_C  TM=7.587E-01  e=3.942E-01  Homo sapiens
  1uw0-assembly1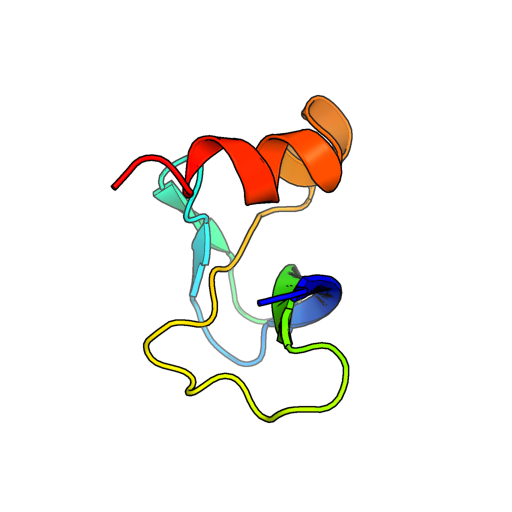_A  TM=6.587E-01  e=3.109E-01  Homo sapiens
  7b9v-assembly1_D  TM=5.573E-01  e=1.217E+00  Saccharomyces cerevisiae

pLDDT: mean 87.55, std 12.27, range [40.09, 97.38]

Sequence (67 aa):
METRLVRKKAVEKTVCTNCGKIINKNSWYYMEEGVGFHLHSLIARNYCEECYKKHGENVLIKSQQSF